Protein AF-A0A9N7ZCG3-F1 (afdb_monomer_lite)

Organism: Pleuronectes platessa (NCBI:txid8262)

Sequence (103 aa):
MELVRVRHRPPDISPPSIFHVPADHEPDKQLVDWLKEQGADADTIDKFVLDEYVLTDILTDVTKDDLRCLRLRGGVLCRIWRAVQRHRERERLTSDRRSEDDA

InterPro domains:
  IPR013761 Sterile alpha motif/pointed domain superfamily [SSF47769] (28-89)

Radius of gyration: 24.87 Å; chains: 1; bounding box: 105×32×21 Å

Structure (mmCIF, N/CA/C/O backbone):
data_AF-A0A9N7ZCG3-F1
#
_entry.id   AF-A0A9N7ZCG3-F1
#
loop_
_atom_site.group_PDB
_atom_site.id
_atom_site.type_symbol
_atom_site.label_atom_id
_atom_site.label_alt_id
_atom_site.label_comp_id
_atom_site.label_asym_id
_atom_site.label_entity_id
_atom_site.label_seq_id
_atom_site.pdbx_PDB_ins_code
_atom_site.Cartn_x
_atom_site.Cartn_y
_atom_site.Cartn_z
_atom_site.occupancy
_atom_site.B_iso_or_equiv
_atom_site.auth_seq_id
_atom_site.auth_comp_id
_atom_site.auth_asym_id
_atom_site.auth_atom_id
_atom_site.pdbx_PDB_model_num
ATOM 1 N N . MET A 1 1 ? -73.977 -21.838 -9.964 1.00 39.22 1 MET A N 1
ATOM 2 C CA . MET A 1 1 ? -72.835 -21.319 -10.746 1.00 39.22 1 MET A CA 1
ATOM 3 C C . MET A 1 1 ? -71.884 -20.678 -9.746 1.00 39.22 1 MET A C 1
ATOM 5 O O . MET A 1 1 ? -72.132 -19.563 -9.311 1.00 39.22 1 MET A O 1
ATOM 9 N N . GLU A 1 2 ? -70.911 -21.444 -9.261 1.00 46.66 2 GLU A N 1
ATOM 10 C CA . GLU A 1 2 ? -70.022 -21.065 -8.154 1.00 46.66 2 GLU A CA 1
ATOM 11 C C . GLU A 1 2 ? -68.735 -20.450 -8.725 1.00 46.66 2 GLU A C 1
ATOM 13 O O . GLU A 1 2 ? -68.113 -21.025 -9.617 1.00 46.66 2 GLU A O 1
ATOM 18 N N . LEU A 1 3 ? -68.366 -19.247 -8.277 1.00 56.38 3 LEU A N 1
ATOM 19 C CA . LEU A 1 3 ? -67.191 -18.524 -8.772 1.00 56.38 3 LEU A CA 1
ATOM 20 C C . LEU A 1 3 ? -65.962 -18.925 -7.951 1.00 56.38 3 LEU A C 1
ATOM 22 O O . LEU A 1 3 ? -65.760 -18.435 -6.838 1.00 56.38 3 LEU A O 1
ATOM 26 N N . VAL A 1 4 ? -65.123 -19.796 -8.511 1.00 59.66 4 VAL A N 1
ATOM 27 C CA . VAL A 1 4 ? -63.832 -20.158 -7.916 1.00 59.66 4 VAL A CA 1
ATOM 28 C C . VAL A 1 4 ? -62.859 -18.980 -8.024 1.00 59.66 4 VAL A C 1
ATOM 30 O O . VAL A 1 4 ? -62.403 -18.600 -9.101 1.00 59.66 4 VAL A O 1
ATOM 33 N N . ARG A 1 5 ? -62.534 -18.359 -6.886 1.00 61.56 5 ARG A N 1
ATOM 34 C CA . ARG A 1 5 ? -61.449 -17.375 -6.795 1.00 61.56 5 ARG A CA 1
ATOM 35 C C . ARG A 1 5 ? -60.120 -18.117 -6.699 1.00 61.56 5 ARG A C 1
ATOM 37 O O . ARG A 1 5 ? -59.704 -18.517 -5.616 1.00 61.56 5 ARG A O 1
ATOM 44 N N . VAL A 1 6 ? -59.448 -18.283 -7.835 1.00 56.94 6 VAL A N 1
ATOM 45 C CA . VAL A 1 6 ? -58.065 -18.772 -7.879 1.00 56.94 6 VAL A CA 1
ATOM 46 C C . VAL A 1 6 ? -57.156 -17.675 -7.322 1.00 56.94 6 VAL A C 1
ATOM 48 O O . VAL A 1 6 ? -56.915 -16.655 -7.964 1.00 56.94 6 VAL A O 1
ATOM 51 N N . ARG A 1 7 ? -56.670 -17.860 -6.092 1.00 58.97 7 ARG A N 1
ATOM 52 C CA . ARG A 1 7 ? -55.594 -17.038 -5.528 1.00 58.97 7 ARG A CA 1
ATOM 53 C C . ARG A 1 7 ? -54.276 -17.452 -6.181 1.00 58.97 7 ARG A C 1
ATOM 55 O O . ARG A 1 7 ? -53.687 -18.456 -5.797 1.00 58.97 7 ARG A O 1
ATOM 62 N N . HIS A 1 8 ? -53.811 -16.670 -7.149 1.00 57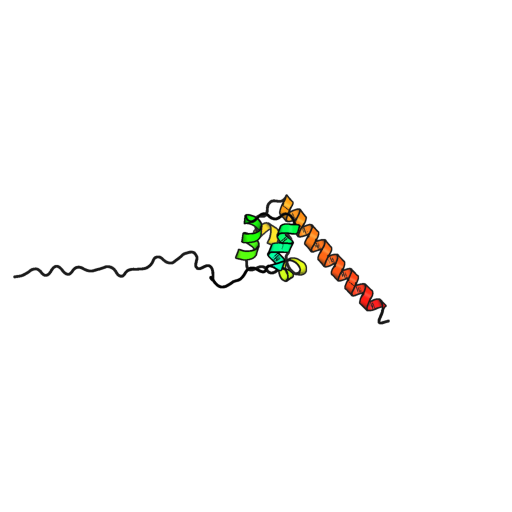.62 8 HIS A N 1
ATOM 63 C CA . HIS A 1 8 ? -52.436 -16.758 -7.630 1.00 57.62 8 HIS A CA 1
ATOM 64 C C . HIS A 1 8 ? -51.498 -16.157 -6.575 1.00 57.62 8 HIS A C 1
ATOM 66 O O . HIS A 1 8 ? -51.559 -14.962 -6.289 1.00 57.62 8 HIS A O 1
ATOM 72 N N . ARG A 1 9 ? -50.642 -16.994 -5.981 1.00 61.53 9 ARG A N 1
ATOM 73 C CA . ARG A 1 9 ? -49.476 -16.546 -5.214 1.00 61.53 9 ARG A CA 1
ATOM 74 C C . ARG A 1 9 ? -48.375 -16.222 -6.232 1.00 61.53 9 ARG A C 1
ATOM 76 O O . ARG A 1 9 ? -48.075 -17.095 -7.047 1.00 61.53 9 ARG A O 1
ATOM 83 N N . PRO A 1 10 ? -47.811 -15.004 -6.256 1.00 61.69 10 PRO A N 1
ATOM 84 C CA . PRO A 1 10 ? -46.654 -14.748 -7.098 1.00 61.69 10 PRO A CA 1
ATOM 85 C C . PRO A 1 10 ? -45.497 -15.634 -6.609 1.00 61.69 10 PRO A C 1
ATOM 87 O O . PRO A 1 10 ? -45.399 -15.875 -5.402 1.00 61.69 10 PRO A O 1
ATOM 90 N N . PRO A 1 11 ? -44.655 -16.165 -7.508 1.00 58.50 11 PRO A N 1
ATOM 91 C CA . PRO A 1 11 ? -43.440 -16.841 -7.085 1.00 58.50 11 PRO A CA 1
ATOM 92 C C . PRO A 1 11 ? -42.624 -15.870 -6.227 1.00 58.50 11 PRO A C 1
ATOM 94 O O . PRO A 1 11 ? -42.455 -14.708 -6.598 1.00 58.50 11 PRO A O 1
ATOM 97 N N . ASP A 1 12 ? -42.180 -16.344 -5.064 1.00 60.38 12 ASP A N 1
ATOM 98 C CA . ASP A 1 12 ? -41.242 -15.657 -4.179 1.00 60.38 12 ASP A CA 1
ATOM 99 C C . ASP A 1 12 ? -39.913 -15.494 -4.944 1.00 60.38 12 ASP A C 1
ATOM 101 O O . ASP A 1 12 ? -39.006 -16.320 -4.854 1.00 60.38 12 ASP A O 1
ATOM 105 N N . ILE A 1 13 ? -39.826 -14.460 -5.788 1.00 59.66 13 ILE A N 1
ATOM 106 C CA . ILE A 1 13 ? -38.583 -14.041 -6.429 1.00 59.66 13 ILE A CA 1
ATOM 107 C C . ILE A 1 13 ? -37.782 -13.372 -5.322 1.00 59.66 13 ILE A C 1
ATOM 109 O O . ILE A 1 13 ? -37.978 -12.195 -5.015 1.00 59.66 13 ILE A O 1
ATOM 113 N N . SER A 1 14 ? -36.921 -14.160 -4.682 1.00 60.66 14 SER A N 1
ATOM 114 C CA . SER A 1 14 ? -35.899 -13.629 -3.789 1.00 60.66 14 SER A CA 1
ATOM 115 C C . SER A 1 14 ? -35.158 -12.518 -4.545 1.00 60.66 14 SER A C 1
ATOM 117 O O . SER A 1 14 ? -34.751 -12.756 -5.690 1.00 60.66 14 SER A O 1
ATOM 119 N N . PRO A 1 15 ? -35.037 -11.298 -3.992 1.00 63.56 15 PRO A N 1
ATOM 120 C CA . PRO A 1 15 ? -34.331 -10.229 -4.679 1.00 63.56 15 PRO A CA 1
ATOM 121 C C . PRO A 1 15 ? -32.908 -10.710 -4.991 1.00 63.56 15 PRO A C 1
ATOM 123 O O . PRO A 1 15 ? -32.313 -11.399 -4.154 1.00 63.56 15 PRO A O 1
ATOM 126 N N . PRO A 1 16 ? -32.350 -10.396 -6.175 1.00 53.62 16 PRO A N 1
ATOM 127 C CA . PRO A 1 16 ? -30.957 -10.703 -6.444 1.00 53.62 16 PRO A CA 1
ATOM 128 C C . PRO A 1 16 ? -30.141 -10.021 -5.347 1.00 53.62 16 PRO A C 1
ATOM 130 O O . PRO A 1 16 ? -30.192 -8.801 -5.199 1.00 53.62 16 PRO A O 1
ATOM 133 N N . SER A 1 17 ? -29.466 -10.815 -4.517 1.00 60.84 17 SER A N 1
ATOM 134 C CA . SER A 1 17 ? -28.552 -10.285 -3.516 1.00 60.84 17 SER A CA 1
ATOM 135 C C . SER A 1 17 ? -27.423 -9.604 -4.281 1.00 60.84 17 SER A C 1
ATOM 137 O O . SER A 1 17 ? -26.561 -10.270 -4.846 1.00 60.84 17 SER A O 1
ATOM 139 N N . ILE A 1 18 ? -27.477 -8.273 -4.365 1.00 62.62 18 ILE A N 1
ATOM 140 C CA . ILE A 1 18 ? -26.526 -7.435 -5.115 1.00 62.62 18 ILE A CA 1
ATOM 141 C C . ILE A 1 18 ? -25.102 -7.528 -4.525 1.00 62.62 18 ILE A C 1
ATOM 143 O O . ILE A 1 18 ? -24.148 -7.070 -5.140 1.00 62.62 18 ILE A O 1
ATOM 147 N N . PHE A 1 19 ? -24.927 -8.200 -3.385 1.00 54.62 19 PHE A N 1
ATOM 148 C CA . PHE A 1 19 ? -23.633 -8.410 -2.747 1.00 54.62 19 PHE A CA 1
ATOM 149 C C . PHE A 1 19 ? -23.500 -9.868 -2.303 1.00 54.62 19 PHE A C 1
ATOM 151 O O . PHE A 1 19 ? -23.608 -10.187 -1.122 1.00 54.62 19 PHE A O 1
ATOM 158 N N . HIS A 1 20 ? -23.282 -10.777 -3.253 1.00 56.62 20 HIS A N 1
ATOM 159 C CA . HIS A 1 20 ? -22.651 -12.051 -2.917 1.00 56.62 20 HIS A CA 1
ATOM 160 C C . HIS A 1 20 ? -21.149 -11.778 -2.794 1.00 56.62 20 HIS A C 1
ATOM 162 O O . HIS A 1 20 ? -20.396 -11.962 -3.743 1.00 56.62 20 HIS A O 1
ATOM 168 N N . VAL A 1 21 ? -20.730 -11.261 -1.638 1.00 60.38 21 VAL A N 1
ATOM 169 C CA . VAL A 1 21 ? -19.324 -11.357 -1.234 1.00 60.38 21 VAL A CA 1
ATOM 170 C C . VAL A 1 21 ? -19.069 -12.855 -1.044 1.00 60.38 21 VAL A C 1
ATOM 172 O O . VAL A 1 21 ? -19.832 -13.471 -0.292 1.00 60.38 21 VAL A O 1
ATOM 175 N N . PRO A 1 22 ? -18.108 -13.480 -1.744 1.00 56.38 22 PRO A N 1
ATOM 176 C CA . PRO A 1 22 ? -17.763 -14.872 -1.491 1.00 56.38 22 PRO A CA 1
ATOM 177 C C . PRO A 1 22 ? -17.414 -14.999 -0.008 1.00 56.38 22 PRO A C 1
ATOM 179 O O . PRO A 1 22 ? -16.467 -14.381 0.467 1.00 56.38 22 PRO A O 1
ATOM 182 N N . ALA A 1 23 ? -18.223 -15.743 0.743 1.00 58.12 23 ALA A N 1
ATOM 183 C CA . ALA A 1 23 ? -18.134 -15.805 2.202 1.00 58.12 23 ALA A CA 1
ATOM 184 C C . ALA A 1 23 ? -16.880 -16.543 2.719 1.00 58.12 23 ALA A C 1
ATOM 186 O O . ALA A 1 23 ? -16.698 -16.641 3.930 1.00 58.12 23 ALA A O 1
ATOM 187 N N . ASP A 1 24 ? -16.019 -17.025 1.818 1.00 62.00 24 ASP A N 1
ATOM 188 C CA . ASP A 1 24 ? -14.930 -17.956 2.124 1.00 62.00 24 ASP A CA 1
ATOM 189 C C . ASP A 1 24 ? -13.523 -17.399 1.832 1.00 62.00 24 ASP A C 1
ATOM 191 O O . ASP A 1 24 ? -12.543 -18.129 1.982 1.00 62.00 24 ASP A O 1
ATOM 195 N N . HIS A 1 25 ? -13.379 -16.130 1.425 1.00 65.12 25 HIS A N 1
ATOM 196 C CA . HIS A 1 25 ? -12.048 -15.528 1.290 1.00 65.12 25 HIS A CA 1
ATOM 197 C C . HIS A 1 25 ? -11.572 -14.991 2.645 1.00 65.12 25 HIS A C 1
ATOM 199 O O . HIS A 1 25 ? -12.003 -13.932 3.105 1.00 65.12 25 HIS A O 1
ATOM 205 N N . GLU A 1 26 ? -10.692 -15.744 3.308 1.00 84.06 26 GLU A N 1
ATOM 206 C CA . GLU A 1 26 ? -10.003 -15.264 4.503 1.00 84.06 26 GLU A CA 1
ATOM 207 C C . GLU A 1 26 ? -8.975 -14.190 4.096 1.00 84.06 26 GLU A C 1
ATOM 209 O O . GLU A 1 26 ? -8.118 -14.468 3.254 1.00 84.06 26 GLU A O 1
ATOM 214 N N . PRO A 1 27 ? -9.035 -12.971 4.666 1.00 86.94 27 PRO A N 1
ATOM 215 C CA . PRO A 1 27 ? -8.096 -11.911 4.324 1.00 86.94 27 PRO A CA 1
ATOM 216 C C . PRO A 1 27 ? -6.660 -12.317 4.654 1.00 86.94 27 PRO A C 1
ATOM 218 O O . PRO A 1 27 ? -6.395 -12.862 5.729 1.00 86.94 27 PRO A O 1
ATOM 221 N N . ASP A 1 28 ? -5.712 -11.966 3.781 1.00 95.50 28 ASP A N 1
ATOM 222 C CA . ASP A 1 28 ? -4.289 -12.162 4.058 1.00 95.50 28 ASP A CA 1
ATOM 223 C C . ASP A 1 28 ? -3.880 -11.380 5.316 1.00 95.50 28 ASP A C 1
ATOM 225 O O . ASP A 1 28 ? -3.715 -10.154 5.323 1.00 95.50 28 ASP A O 1
ATOM 229 N N . LYS A 1 29 ? -3.690 -12.117 6.412 1.00 96.44 29 LYS A N 1
ATOM 230 C CA . LYS A 1 29 ? -3.307 -11.557 7.705 1.00 96.44 29 LYS A CA 1
ATOM 231 C C . LYS A 1 29 ? -1.987 -10.787 7.629 1.00 96.44 29 LYS A C 1
ATOM 233 O O . LYS A 1 29 ? -1.840 -9.785 8.330 1.00 96.44 29 LYS A O 1
ATOM 238 N N . GLN A 1 30 ? -1.036 -11.219 6.797 1.00 97.81 30 GLN A N 1
ATOM 239 C CA . GLN A 1 30 ? 0.243 -10.524 6.645 1.00 97.81 30 GLN A CA 1
ATOM 240 C C . GLN A 1 30 ? 0.049 -9.173 5.960 1.00 97.81 30 GLN A C 1
ATOM 242 O O . GLN A 1 30 ? 0.638 -8.185 6.399 1.00 97.81 30 GLN A O 1
ATOM 247 N N . LEU A 1 31 ? -0.817 -9.105 4.945 1.00 98.25 31 LEU A N 1
ATOM 248 C CA . LEU A 1 31 ? -1.185 -7.841 4.312 1.00 98.25 31 LEU A CA 1
ATOM 249 C C . LEU A 1 31 ? -1.858 -6.896 5.309 1.00 98.25 31 LEU A C 1
ATOM 251 O O . LEU A 1 31 ? -1.470 -5.732 5.417 1.00 98.25 31 LEU A O 1
ATOM 255 N N . VAL A 1 32 ? -2.839 -7.396 6.062 1.00 98.12 32 VAL A N 1
ATOM 256 C CA . VAL A 1 32 ? -3.569 -6.603 7.060 1.00 98.12 32 VAL A CA 1
ATOM 257 C C . VAL A 1 32 ? -2.615 -6.022 8.104 1.00 98.12 32 VAL A C 1
ATOM 259 O O . VAL A 1 32 ? -2.675 -4.825 8.399 1.00 98.12 32 VAL A O 1
ATOM 262 N N . ASP A 1 33 ? -1.730 -6.848 8.662 1.00 98.38 33 ASP A N 1
ATOM 263 C CA . ASP A 1 33 ? -0.774 -6.414 9.679 1.00 98.38 33 ASP A CA 1
ATOM 264 C C . ASP A 1 33 ? 0.234 -5.406 9.090 1.00 98.38 33 ASP A C 1
ATOM 266 O O . ASP A 1 33 ? 0.454 -4.339 9.669 1.00 98.38 33 ASP A O 1
ATOM 270 N N . TRP A 1 34 ? 0.740 -5.650 7.879 1.00 98.50 34 TRP A N 1
ATOM 271 C CA . TRP A 1 34 ? 1.659 -4.739 7.194 1.00 98.50 34 TRP A CA 1
ATOM 272 C C . TRP A 1 34 ? 1.029 -3.376 6.866 1.00 98.50 34 TRP A C 1
ATOM 274 O O . TRP A 1 34 ? 1.667 -2.331 7.032 1.00 98.50 34 TRP A O 1
ATOM 284 N N . LEU A 1 35 ? -0.237 -3.345 6.436 1.00 98.44 35 LEU A N 1
ATOM 285 C CA . LEU A 1 35 ? -0.966 -2.103 6.157 1.00 98.44 35 LEU A CA 1
ATOM 286 C C . LEU A 1 35 ? -1.172 -1.268 7.429 1.00 98.44 35 LEU A C 1
ATOM 288 O O . LEU A 1 35 ? -1.012 -0.041 7.390 1.00 98.44 35 LEU A O 1
ATOM 292 N N . LYS A 1 36 ? -1.463 -1.911 8.569 1.00 98.19 36 LYS A N 1
ATOM 293 C CA . LYS A 1 36 ? -1.547 -1.230 9.874 1.00 98.19 36 LYS A CA 1
ATOM 294 C C . LYS A 1 36 ? -0.219 -0.577 10.250 1.00 98.19 36 LYS A C 1
ATOM 296 O O . LYS A 1 36 ? -0.222 0.566 10.706 1.00 98.19 36 LYS A O 1
ATOM 301 N N . GLU A 1 37 ? 0.911 -1.238 9.999 1.00 98.25 37 GLU A N 1
ATOM 302 C CA . GLU A 1 37 ? 2.247 -0.658 10.215 1.00 98.25 37 GLU A CA 1
ATOM 303 C C . GLU A 1 37 ? 2.497 0.580 9.340 1.00 98.25 37 GLU A C 1
ATOM 305 O O . GLU A 1 37 ? 3.158 1.528 9.770 1.00 98.25 37 GLU A O 1
ATOM 310 N N . GLN A 1 38 ? 1.910 0.632 8.137 1.00 97.88 38 GLN A N 1
ATOM 311 C CA . GLN A 1 38 ? 1.958 1.823 7.279 1.00 97.88 38 GLN A CA 1
ATOM 312 C C . GLN A 1 38 ? 0.974 2.922 7.723 1.00 97.88 38 GLN A C 1
ATOM 314 O O . GLN A 1 38 ? 0.898 3.990 7.099 1.00 97.88 38 GLN A O 1
ATOM 319 N N . GLY A 1 39 ? 0.221 2.701 8.802 1.00 96.50 39 GLY A N 1
ATOM 320 C CA . GLY A 1 39 ? -0.789 3.615 9.322 1.00 96.50 39 GLY A CA 1
ATOM 321 C C . GLY A 1 39 ? -2.023 3.705 8.428 1.00 96.50 39 GLY A C 1
ATOM 322 O O . GLY A 1 39 ? -2.526 4.815 8.219 1.00 96.50 39 GLY A O 1
ATOM 323 N N . ALA A 1 40 ? -2.443 2.582 7.838 1.00 97.69 40 ALA A N 1
ATOM 324 C CA . ALA A 1 40 ? -3.749 2.437 7.204 1.00 97.69 40 ALA A CA 1
ATOM 325 C C . ALA A 1 40 ? -4.844 2.252 8.269 1.00 97.69 40 ALA A C 1
ATOM 327 O O . ALA A 1 40 ? -4.641 1.561 9.268 1.00 97.69 40 ALA A O 1
ATOM 328 N N . ASP A 1 41 ? -5.995 2.889 8.056 1.00 97.31 41 ASP A N 1
ATOM 329 C CA . ASP A 1 41 ? -7.208 2.672 8.849 1.00 97.31 41 ASP A CA 1
ATOM 330 C C . ASP A 1 41 ? -7.997 1.456 8.331 1.00 97.31 41 ASP A C 1
ATOM 332 O O . ASP A 1 41 ? -7.689 0.919 7.265 1.00 97.31 41 ASP A O 1
ATOM 336 N N . ALA A 1 42 ? -9.000 1.012 9.097 1.00 97.00 42 ALA A N 1
ATOM 337 C CA . ALA A 1 42 ? -9.831 -0.145 8.749 1.00 97.00 42 ALA A CA 1
ATOM 338 C C . ALA A 1 42 ? -10.474 0.014 7.360 1.00 97.00 42 ALA A C 1
ATOM 340 O O . ALA A 1 42 ? -10.290 -0.854 6.518 1.00 97.00 42 ALA A O 1
ATOM 341 N N . ASP A 1 43 ? -11.077 1.174 7.074 1.00 97.06 43 ASP A N 1
ATOM 342 C CA . ASP A 1 43 ? -11.664 1.481 5.761 1.00 97.06 43 ASP A CA 1
ATOM 343 C C . ASP A 1 43 ? -10.658 1.349 4.608 1.00 97.06 43 ASP A C 1
ATOM 345 O O . ASP A 1 43 ? -11.018 0.983 3.491 1.00 97.06 43 ASP A O 1
ATOM 349 N N . THR A 1 44 ? -9.389 1.701 4.839 1.00 97.38 44 THR A N 1
ATOM 350 C CA . THR A 1 44 ? -8.339 1.509 3.837 1.00 97.38 44 THR A CA 1
ATOM 351 C C . THR A 1 44 ? -8.014 0.031 3.670 1.00 97.38 44 THR A C 1
ATOM 353 O O . THR A 1 44 ? -7.920 -0.420 2.535 1.00 97.38 44 THR A O 1
ATOM 356 N N . ILE A 1 45 ? -7.845 -0.705 4.769 1.00 97.88 45 ILE A N 1
ATOM 357 C CA . ILE A 1 45 ? -7.533 -2.141 4.755 1.00 97.88 45 ILE A CA 1
ATOM 358 C C . ILE A 1 45 ? -8.633 -2.922 4.034 1.00 97.88 45 ILE A C 1
ATOM 360 O O . ILE A 1 45 ? -8.322 -3.728 3.161 1.00 97.88 45 ILE A O 1
ATOM 364 N N . ASP A 1 46 ? -9.898 -2.621 4.323 1.00 96.88 46 ASP A N 1
ATOM 365 C CA . ASP A 1 46 ? -11.046 -3.288 3.712 1.00 96.88 46 ASP A CA 1
ATOM 366 C C . ASP A 1 46 ? -11.035 -3.156 2.190 1.00 96.88 46 ASP A C 1
ATOM 368 O O . ASP A 1 46 ? -11.367 -4.105 1.497 1.00 96.88 46 ASP A O 1
ATOM 372 N N . LYS A 1 47 ? -10.582 -2.025 1.637 1.00 97.00 47 LYS A N 1
ATOM 373 C CA . LYS A 1 47 ? -10.462 -1.869 0.178 1.00 97.00 47 LYS A CA 1
ATOM 374 C C . LYS A 1 47 ? -9.442 -2.820 -0.439 1.00 97.00 47 LYS A C 1
ATOM 376 O O . LYS A 1 47 ? -9.679 -3.316 -1.529 1.00 97.00 47 LYS A O 1
ATOM 381 N N . PHE A 1 48 ? -8.319 -3.064 0.237 1.00 97.38 48 PHE A N 1
ATOM 382 C CA . PHE A 1 48 ? -7.332 -4.032 -0.247 1.00 97.38 48 PHE A CA 1
ATOM 383 C C . PHE A 1 48 ? -7.871 -5.463 -0.160 1.00 97.38 48 PHE A C 1
ATOM 385 O O . PHE A 1 48 ? -7.677 -6.237 -1.089 1.00 97.38 48 PHE A O 1
ATOM 392 N N . VAL A 1 49 ? -8.570 -5.789 0.931 1.00 95.44 49 VAL A N 1
ATOM 393 C CA . VAL A 1 49 ? -9.181 -7.110 1.143 1.00 95.44 49 VAL A CA 1
ATOM 394 C C . VAL A 1 49 ? -10.315 -7.375 0.149 1.00 95.44 49 VAL A C 1
ATOM 396 O O . VAL A 1 49 ? -10.413 -8.474 -0.383 1.00 95.44 49 VAL A O 1
ATOM 399 N N . LEU A 1 50 ? -11.163 -6.379 -0.116 1.00 94.31 50 LEU A N 1
ATOM 400 C CA . LEU A 1 50 ? -12.279 -6.483 -1.061 1.00 94.31 50 LEU A CA 1
ATOM 401 C C . LEU A 1 50 ? -11.813 -6.697 -2.503 1.00 94.31 50 LEU A C 1
ATOM 403 O O . LEU A 1 50 ? -12.495 -7.389 -3.251 1.00 94.31 50 LEU A O 1
ATOM 407 N N . ASP A 1 51 ? -10.665 -6.125 -2.866 1.00 94.75 51 ASP A N 1
ATOM 408 C CA . ASP A 1 51 ? -10.035 -6.313 -4.176 1.00 94.75 51 ASP A CA 1
ATOM 409 C C . ASP A 1 51 ? -9.122 -7.561 -4.210 1.00 94.75 51 ASP A C 1
ATOM 411 O O . ASP A 1 51 ? -8.367 -7.743 -5.162 1.00 94.75 51 ASP A O 1
ATOM 415 N N . GLU A 1 52 ? -9.193 -8.417 -3.181 1.00 94.44 52 GLU A N 1
ATOM 416 C CA . GLU A 1 52 ? -8.478 -9.700 -3.067 1.00 94.44 52 GLU A CA 1
ATOM 417 C C . GLU A 1 52 ? -6.949 -9.582 -3.194 1.00 94.44 52 GLU A C 1
ATOM 419 O O . GLU A 1 52 ? -6.270 -10.522 -3.611 1.00 94.44 52 GLU A O 1
ATOM 424 N N . TYR A 1 53 ? -6.378 -8.436 -2.807 1.00 96.94 53 TYR A N 1
ATOM 425 C CA . TYR A 1 53 ? -4.927 -8.284 -2.770 1.00 96.94 53 TYR A CA 1
ATOM 426 C C . TYR A 1 53 ? -4.310 -9.160 -1.678 1.00 96.94 53 TYR A C 1
ATOM 428 O O . TYR A 1 53 ? -4.809 -9.225 -0.552 1.00 96.94 53 TYR A O 1
ATOM 436 N N . VAL A 1 54 ? -3.142 -9.732 -1.977 1.00 97.12 54 VAL A N 1
ATOM 437 C CA . VAL A 1 54 ? -2.241 -10.324 -0.976 1.00 97.12 54 VAL A CA 1
ATOM 438 C C . VAL A 1 54 ? -0.970 -9.489 -0.810 1.00 97.12 54 VAL A C 1
ATOM 440 O O . VAL A 1 54 ? -0.653 -8.624 -1.631 1.00 97.12 54 VAL A O 1
ATOM 443 N N . LEU A 1 55 ? -0.210 -9.725 0.265 1.00 98.31 55 LEU A N 1
ATOM 444 C CA . LEU A 1 55 ? 0.985 -8.936 0.578 1.00 98.31 55 LEU A CA 1
ATOM 445 C C . LEU A 1 55 ? 2.018 -8.978 -0.551 1.00 98.31 55 LEU A C 1
ATOM 447 O O . LEU A 1 55 ? 2.629 -7.950 -0.847 1.00 98.31 55 LEU A O 1
ATOM 451 N N . THR A 1 56 ? 2.202 -10.140 -1.182 1.00 97.62 56 THR A N 1
ATOM 452 C CA . THR A 1 56 ? 3.136 -10.291 -2.301 1.00 97.62 56 THR A CA 1
ATOM 453 C C . THR A 1 56 ? 2.774 -9.333 -3.429 1.00 97.62 56 THR A C 1
ATOM 455 O O . THR A 1 56 ? 3.595 -8.474 -3.727 1.00 97.62 56 THR A O 1
ATOM 458 N N . ASP A 1 57 ? 1.537 -9.356 -3.936 1.00 97.19 57 ASP A N 1
ATOM 459 C CA . ASP A 1 57 ? 1.076 -8.465 -5.013 1.00 97.19 57 ASP A CA 1
ATOM 460 C C . ASP A 1 57 ? 1.358 -6.988 -4.703 1.00 97.19 57 ASP A C 1
ATOM 462 O O . ASP A 1 57 ? 1.813 -6.223 -5.559 1.00 97.19 57 ASP A O 1
ATOM 466 N N . ILE A 1 58 ? 1.143 -6.575 -3.449 1.00 98.19 58 ILE A N 1
ATOM 467 C CA . ILE A 1 58 ? 1.416 -5.205 -3.000 1.00 98.19 58 ILE A CA 1
ATOM 468 C C . ILE A 1 58 ? 2.913 -4.887 -3.014 1.00 98.19 58 ILE A C 1
ATOM 470 O O . ILE A 1 58 ? 3.318 -3.792 -3.410 1.00 98.19 58 ILE A O 1
ATOM 474 N N . LEU A 1 59 ? 3.764 -5.810 -2.582 1.00 98.19 59 LEU A N 1
ATOM 475 C CA . LEU A 1 59 ? 5.202 -5.573 -2.506 1.00 98.19 59 LEU A CA 1
ATOM 476 C C . LEU A 1 59 ? 5.893 -5.691 -3.873 1.00 98.19 59 LEU A C 1
ATOM 478 O O . LEU A 1 59 ? 6.807 -4.905 -4.157 1.00 98.19 59 LEU A O 1
ATOM 482 N N . THR A 1 60 ? 5.441 -6.590 -4.748 1.00 97.00 60 THR A N 1
ATOM 483 C CA . THR A 1 60 ? 6.114 -6.924 -6.013 1.00 97.00 60 THR A CA 1
ATOM 484 C C . THR A 1 60 ? 5.494 -6.250 -7.227 1.00 97.00 60 THR A C 1
ATOM 486 O O . THR A 1 60 ? 6.233 -5.659 -8.015 1.00 97.00 60 THR A O 1
ATOM 489 N N . ASP A 1 61 ? 4.165 -6.214 -7.329 1.00 97.62 61 ASP A N 1
ATOM 490 C CA . ASP A 1 61 ? 3.494 -5.962 -8.612 1.00 97.62 61 ASP A CA 1
ATOM 491 C C . ASP A 1 61 ? 2.729 -4.639 -8.666 1.00 97.62 61 ASP A C 1
ATOM 493 O O . ASP A 1 61 ? 2.717 -3.978 -9.705 1.00 97.62 61 ASP A O 1
ATOM 497 N N . VAL A 1 62 ? 2.174 -4.178 -7.539 1.00 97.81 62 VAL A N 1
ATOM 498 C CA . VAL A 1 62 ? 1.309 -2.988 -7.511 1.00 97.81 62 VAL A CA 1
ATOM 499 C C . VAL A 1 62 ? 1.997 -1.751 -8.096 1.00 97.81 62 VAL A C 1
ATOM 501 O O . VAL A 1 62 ? 3.172 -1.459 -7.830 1.00 97.81 62 VAL A O 1
ATOM 504 N N . THR A 1 63 ? 1.258 -0.974 -8.876 1.00 98.25 63 THR A N 1
ATOM 505 C CA . THR A 1 63 ? 1.708 0.315 -9.392 1.00 98.25 63 THR A CA 1
ATOM 506 C C . THR A 1 63 ? 1.168 1.461 -8.544 1.00 98.25 63 THR A C 1
ATOM 508 O O . THR A 1 63 ? 0.253 1.326 -7.727 1.00 98.25 63 THR A O 1
ATOM 511 N N . LYS A 1 64 ? 1.729 2.656 -8.745 1.00 97.81 64 LYS A N 1
ATOM 512 C CA . LYS A 1 64 ? 1.214 3.855 -8.080 1.00 97.81 64 LYS A CA 1
ATOM 513 C C . LYS A 1 64 ? -0.214 4.184 -8.526 1.00 97.81 64 LYS A C 1
ATOM 515 O O . LYS A 1 64 ? -0.941 4.813 -7.759 1.00 97.81 64 LYS A O 1
ATOM 520 N N . ASP A 1 65 ? -0.591 3.808 -9.746 1.00 98.38 65 ASP A N 1
ATOM 521 C CA . ASP A 1 65 ? -1.925 4.065 -10.284 1.00 98.38 65 ASP A CA 1
ATOM 522 C C . ASP A 1 65 ? -2.968 3.109 -9.704 1.00 98.38 65 ASP A C 1
ATOM 524 O O . ASP A 1 65 ? -4.042 3.576 -9.335 1.00 98.38 65 ASP A O 1
ATOM 528 N N . ASP A 1 66 ? -2.620 1.848 -9.447 1.00 97.94 66 ASP A N 1
ATOM 529 C CA . ASP A 1 66 ? -3.505 0.907 -8.740 1.00 97.94 66 ASP A CA 1
ATOM 530 C C . ASP A 1 66 ? -3.861 1.435 -7.338 1.00 97.94 66 ASP A C 1
ATOM 532 O O . ASP A 1 66 ? -5.029 1.525 -6.956 1.00 97.94 66 ASP A O 1
ATOM 536 N N . LEU A 1 67 ? -2.867 1.955 -6.605 1.00 97.69 67 LEU A N 1
ATOM 537 C CA . LEU A 1 67 ? -3.102 2.603 -5.307 1.00 97.69 67 LEU A CA 1
ATOM 538 C C . LEU A 1 67 ? -3.978 3.865 -5.406 1.00 97.69 67 LEU A C 1
ATOM 540 O O . LEU A 1 67 ? -4.657 4.231 -4.443 1.00 97.69 67 LEU A O 1
ATOM 544 N N . ARG A 1 68 ? -3.965 4.570 -6.544 1.00 97.19 68 ARG A N 1
ATOM 545 C CA . ARG A 1 68 ? -4.874 5.705 -6.783 1.00 97.19 68 ARG A CA 1
ATOM 546 C C . ARG A 1 68 ? -6.290 5.227 -7.085 1.00 97.19 68 ARG A C 1
ATOM 548 O O . ARG A 1 68 ? -7.232 5.877 -6.628 1.00 97.19 68 ARG A O 1
ATOM 555 N N . CYS A 1 69 ? -6.443 4.109 -7.791 1.00 97.19 69 CYS A N 1
ATOM 556 C CA . CYS A 1 69 ? -7.734 3.483 -8.073 1.00 97.19 69 CYS A CA 1
ATOM 557 C C . CYS A 1 69 ? -8.459 3.053 -6.787 1.00 97.19 69 CYS A C 1
ATOM 559 O O . CYS A 1 69 ? -9.665 3.266 -6.686 1.00 97.19 69 CYS A O 1
ATOM 561 N N . LEU A 1 70 ? -7.720 2.636 -5.750 1.00 96.31 70 LEU A N 1
ATOM 562 C CA . LEU A 1 70 ? -8.251 2.373 -4.399 1.00 96.31 70 LEU A CA 1
ATOM 563 C C . LEU A 1 70 ? -8.738 3.639 -3.653 1.00 96.31 70 LEU A C 1
ATOM 565 O 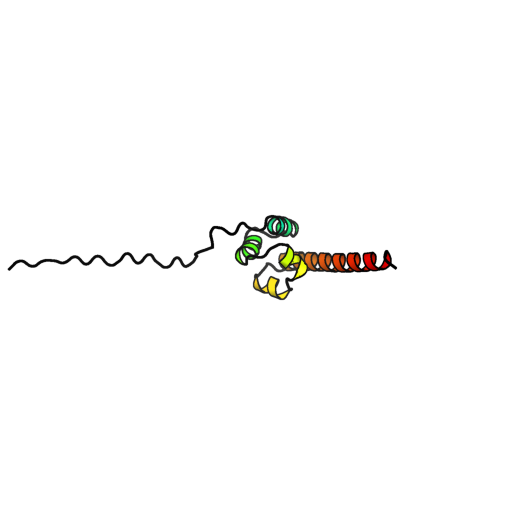O . LEU A 1 70 ? -9.308 3.572 -2.557 1.00 96.31 70 LEU A O 1
ATOM 569 N N . ARG A 1 71 ? -8.528 4.838 -4.216 1.00 96.12 71 ARG A N 1
ATOM 570 C CA . 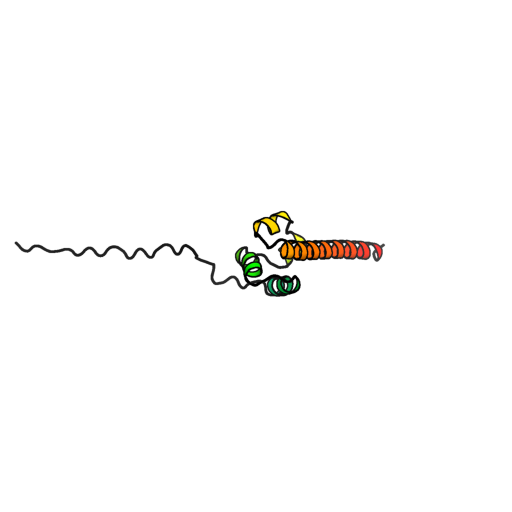ARG A 1 71 ? -8.948 6.132 -3.639 1.00 96.12 71 ARG A CA 1
ATOM 571 C C . ARG A 1 71 ? -8.483 6.305 -2.193 1.00 96.12 71 ARG A C 1
ATOM 573 O O . ARG A 1 71 ? -9.261 6.650 -1.298 1.00 96.12 71 ARG A O 1
ATOM 580 N N . LEU A 1 72 ? -7.213 6.006 -1.952 1.00 96.25 72 LEU A N 1
ATOM 581 C CA . LEU A 1 72 ? -6.595 6.143 -0.639 1.00 96.25 72 LEU A CA 1
ATOM 582 C C . LEU A 1 72 ? -6.447 7.618 -0.254 1.00 96.25 72 LEU A C 1
ATOM 584 O O . LEU A 1 72 ? -6.243 8.490 -1.103 1.00 96.25 72 LEU A O 1
ATOM 588 N N . ARG A 1 73 ? -6.459 7.907 1.053 1.00 95.94 73 ARG A N 1
ATOM 589 C CA . ARG A 1 73 ? -6.034 9.223 1.551 1.00 95.94 73 ARG A CA 1
ATOM 590 C C . ARG A 1 73 ? -4.585 9.463 1.120 1.00 95.94 73 ARG A C 1
ATOM 592 O O . ARG A 1 73 ? -3.728 8.607 1.337 1.00 95.94 73 ARG A O 1
ATOM 599 N N . GLY A 1 74 ? -4.285 10.640 0.567 1.00 97.06 74 GLY A N 1
ATOM 600 C CA . GLY A 1 74 ? -2.976 10.922 -0.042 1.00 97.06 74 GLY A CA 1
ATOM 601 C C . GLY A 1 74 ? -1.774 10.659 0.878 1.00 97.06 74 GLY A C 1
ATOM 602 O O . GLY A 1 74 ? -0.755 10.140 0.430 1.00 97.06 74 GLY A O 1
ATOM 603 N N . GLY A 1 75 ? -1.901 10.936 2.180 1.00 97.31 75 GLY A N 1
ATOM 604 C CA . GLY A 1 75 ? -0.853 10.631 3.161 1.00 97.31 75 GLY A CA 1
ATOM 605 C C . GLY A 1 75 ? -0.592 9.131 3.344 1.00 97.31 75 GLY A C 1
ATOM 606 O O . GLY A 1 75 ? 0.566 8.728 3.441 1.00 97.31 75 GLY A O 1
ATOM 607 N N . VAL A 1 76 ? -1.647 8.310 3.350 1.00 97.56 76 VAL A N 1
ATOM 608 C CA . VAL A 1 76 ? -1.553 6.842 3.448 1.00 97.56 76 VAL A CA 1
ATOM 609 C C . VAL A 1 76 ? -0.940 6.277 2.167 1.00 97.56 76 VAL A C 1
ATOM 611 O O . VAL A 1 76 ? 0.039 5.539 2.242 1.00 97.56 76 VAL A O 1
ATOM 614 N N . LEU A 1 77 ? -1.420 6.724 0.998 1.00 98.25 77 LEU A N 1
ATOM 615 C CA . LEU A 1 77 ? -0.859 6.359 -0.310 1.00 98.25 77 LEU A CA 1
ATOM 616 C C . LEU A 1 77 ? 0.649 6.620 -0.359 1.00 98.25 77 LEU A C 1
ATOM 618 O O . LEU A 1 77 ? 1.423 5.755 -0.758 1.00 98.25 77 LEU A O 1
ATOM 622 N N . CYS A 1 78 ? 1.082 7.802 0.085 1.00 98.12 78 CYS A N 1
ATOM 623 C CA . CYS A 1 78 ? 2.496 8.164 0.119 1.00 98.12 78 CYS A CA 1
ATOM 624 C C . CYS A 1 78 ? 3.338 7.246 1.017 1.00 98.12 78 CYS A C 1
ATOM 626 O O . CYS A 1 78 ? 4.494 6.985 0.681 1.00 98.12 78 CYS A O 1
ATOM 628 N N . ARG A 1 79 ? 2.803 6.783 2.155 1.00 98.44 79 ARG A N 1
ATOM 629 C CA . ARG A 1 79 ? 3.514 5.863 3.058 1.00 98.44 79 ARG A CA 1
ATOM 630 C C . ARG A 1 79 ? 3.614 4.466 2.460 1.00 98.44 79 ARG A C 1
ATOM 632 O O . ARG A 1 79 ? 4.728 3.963 2.348 1.00 98.44 79 ARG A O 1
ATOM 639 N N . ILE A 1 80 ? 2.491 3.917 1.997 1.00 98.50 80 ILE A N 1
ATOM 640 C CA . ILE A 1 80 ? 2.433 2.601 1.348 1.00 98.50 80 ILE A CA 1
ATOM 641 C C . ILE A 1 80 ? 3.371 2.571 0.141 1.00 98.50 80 ILE A C 1
ATOM 643 O O . ILE A 1 80 ? 4.280 1.748 0.094 1.00 98.50 80 ILE A O 1
ATOM 647 N N . TRP A 1 81 ? 3.249 3.532 -0.783 1.00 98.62 81 TRP A N 1
ATOM 648 C CA . TRP A 1 81 ? 4.102 3.577 -1.974 1.00 98.62 81 TRP A CA 1
ATOM 649 C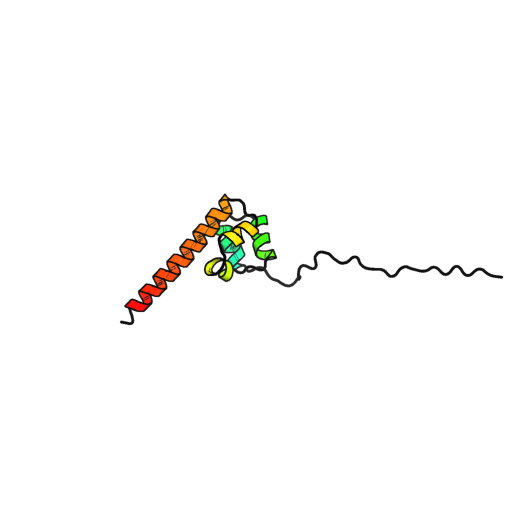 C . TRP A 1 81 ? 5.591 3.658 -1.621 1.00 98.62 81 TRP A C 1
ATOM 651 O O . TRP A 1 81 ? 6.418 2.977 -2.218 1.00 98.62 81 TRP A O 1
ATOM 661 N N . ARG A 1 82 ? 5.959 4.456 -0.611 1.00 98.62 82 ARG A N 1
ATOM 662 C CA . ARG A 1 82 ? 7.353 4.547 -0.156 1.00 98.62 82 ARG A CA 1
ATOM 663 C C . ARG A 1 82 ? 7.856 3.230 0.433 1.00 98.62 82 ARG A C 1
ATOM 665 O O . ARG A 1 82 ? 9.021 2.897 0.227 1.00 98.62 82 ARG A O 1
ATOM 672 N N . ALA A 1 83 ? 7.019 2.514 1.176 1.00 98.50 83 ALA A N 1
ATOM 673 C CA . ALA A 1 83 ? 7.365 1.215 1.738 1.00 98.50 83 ALA A CA 1
ATOM 674 C C . ALA A 1 83 ? 7.570 0.164 0.633 1.00 98.50 83 ALA A C 1
ATOM 676 O O . ALA A 1 83 ? 8.598 -0.509 0.641 1.00 98.50 83 ALA A O 1
ATOM 677 N N . VAL A 1 84 ? 6.687 0.127 -0.374 1.00 98.56 84 VAL A N 1
ATOM 678 C CA . VAL A 1 84 ? 6.827 -0.726 -1.570 1.00 98.56 84 VAL A CA 1
ATOM 679 C C . VAL A 1 84 ? 8.148 -0.451 -2.293 1.00 98.56 84 VAL A C 1
ATOM 681 O O . VAL A 1 84 ? 8.935 -1.364 -2.526 1.00 98.56 84 VAL A O 1
ATOM 684 N N . GLN A 1 85 ? 8.456 0.816 -2.586 1.00 98.44 85 GLN A N 1
ATOM 685 C CA . GLN A 1 85 ? 9.702 1.173 -3.280 1.00 98.44 85 GLN A CA 1
ATOM 686 C C . GLN A 1 85 ? 10.954 0.773 -2.485 1.00 98.44 85 GLN A C 1
ATOM 688 O O . GLN A 1 85 ? 11.928 0.296 -3.060 1.00 98.44 85 GLN A O 1
ATOM 693 N N . ARG A 1 86 ? 10.929 0.918 -1.153 1.00 98.19 86 ARG A N 1
ATOM 694 C CA . ARG A 1 86 ? 12.032 0.479 -0.282 1.00 98.19 86 ARG A CA 1
ATOM 695 C C . ARG A 1 86 ? 12.208 -1.034 -0.271 1.00 98.19 86 ARG A C 1
ATOM 697 O O . ARG A 1 86 ? 13.343 -1.491 -0.193 1.00 98.19 86 ARG A O 1
ATOM 704 N N . HIS A 1 87 ? 11.111 -1.787 -0.302 1.00 97.62 87 HIS A N 1
ATOM 705 C CA . HIS A 1 87 ? 11.159 -3.241 -0.397 1.00 97.62 87 HIS A CA 1
ATOM 706 C C . HIS A 1 87 ? 11.812 -3.664 -1.718 1.00 97.62 87 HIS A C 1
ATOM 708 O O . HIS A 1 87 ? 12.825 -4.353 -1.695 1.00 97.62 87 HIS A O 1
ATOM 714 N N . ARG A 1 88 ? 11.326 -3.146 -2.854 1.00 96.75 88 ARG A N 1
ATOM 715 C CA . ARG A 1 88 ? 11.867 -3.480 -4.183 1.00 96.75 88 ARG A CA 1
ATOM 716 C C . ARG A 1 88 ? 13.344 -3.122 -4.336 1.00 96.75 88 ARG A C 1
ATOM 718 O O . ARG A 1 88 ? 14.112 -3.907 -4.879 1.00 96.75 88 ARG A O 1
ATOM 725 N N . GLU A 1 89 ? 13.761 -1.967 -3.817 1.00 97.12 89 GLU A N 1
ATOM 726 C CA . GLU A 1 89 ? 15.176 -1.584 -3.845 1.00 97.12 89 GLU A CA 1
ATOM 727 C C . GLU A 1 89 ? 16.040 -2.518 -2.988 1.00 97.12 89 GLU A C 1
ATOM 729 O O . GLU A 1 89 ? 17.143 -2.882 -3.387 1.00 97.12 89 GLU A O 1
ATOM 734 N N . ARG A 1 90 ? 15.537 -2.955 -1.827 1.00 95.31 90 ARG A N 1
ATOM 735 C CA . ARG A 1 90 ? 16.245 -3.926 -0.986 1.00 95.31 90 ARG A CA 1
ATO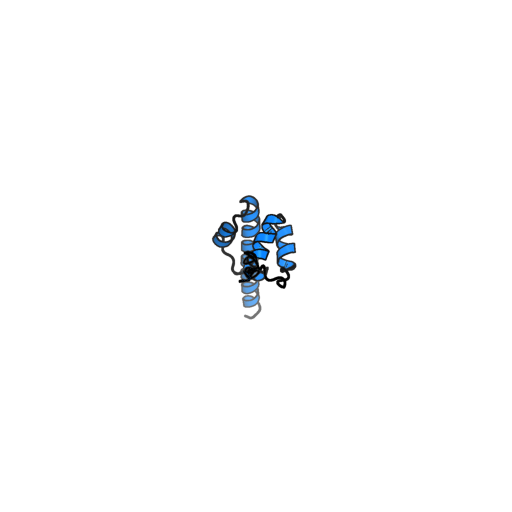M 736 C C . ARG A 1 90 ? 16.409 -5.266 -1.698 1.00 95.31 90 ARG A C 1
ATOM 738 O O . ARG A 1 90 ? 17.511 -5.799 -1.672 1.00 95.31 90 ARG A O 1
ATOM 745 N N . GLU A 1 91 ? 15.362 -5.768 -2.346 1.00 93.00 91 GLU A N 1
ATOM 746 C CA . GLU A 1 91 ? 15.411 -7.039 -3.083 1.00 93.00 91 GLU A CA 1
ATOM 747 C C . GLU A 1 91 ? 16.369 -6.990 -4.285 1.00 93.00 91 GLU A C 1
ATOM 749 O O . GLU A 1 91 ? 17.042 -7.973 -4.603 1.00 93.00 91 GLU A O 1
ATOM 754 N N . ARG A 1 92 ? 16.503 -5.822 -4.926 1.00 92.06 92 ARG A N 1
ATOM 755 C CA . ARG A 1 92 ? 17.499 -5.603 -5.983 1.00 92.06 92 ARG A CA 1
ATOM 756 C C . ARG A 1 92 ? 18.925 -5.710 -5.435 1.00 92.06 92 ARG A C 1
ATOM 758 O O . ARG A 1 92 ? 19.736 -6.463 -5.961 1.00 92.06 92 ARG A O 1
ATOM 765 N N . LEU A 1 93 ? 19.202 -5.032 -4.320 1.00 90.94 93 LEU A N 1
ATOM 766 C CA . LEU A 1 93 ? 20.523 -5.041 -3.680 1.00 90.94 93 LEU A CA 1
ATOM 767 C C . LEU A 1 93 ? 20.909 -6.412 -3.099 1.00 90.94 93 LEU A C 1
ATOM 769 O O . LEU A 1 93 ? 22.087 -6.761 -3.075 1.00 90.94 93 LEU A O 1
ATOM 773 N N . THR A 1 94 ? 19.949 -7.194 -2.595 1.00 86.75 94 THR A N 1
ATOM 774 C CA . THR A 1 94 ? 20.220 -8.559 -2.103 1.00 86.75 94 THR A CA 1
ATOM 775 C C . THR A 1 94 ? 20.492 -9.540 -3.241 1.00 86.75 94 THR A C 1
ATOM 777 O O . THR A 1 94 ? 21.202 -10.526 -3.034 1.00 86.75 94 THR A O 1
ATOM 780 N N . SER A 1 95 ? 19.949 -9.278 -4.430 1.00 78.69 95 SER A N 1
ATOM 781 C CA . SER A 1 95 ? 20.197 -10.078 -5.632 1.00 78.69 95 SER A CA 1
ATOM 782 C C . SER A 1 95 ? 21.591 -9.818 -6.213 1.00 78.69 95 SER A C 1
ATOM 784 O O . SER A 1 95 ? 22.287 -10.774 -6.549 1.00 78.69 95 SER A O 1
ATOM 786 N N . ASP A 1 96 ? 22.037 -8.557 -6.235 1.00 74.50 96 ASP A N 1
ATOM 787 C CA . ASP A 1 96 ? 23.374 -8.184 -6.725 1.00 74.50 96 ASP A CA 1
ATOM 788 C C . ASP A 1 96 ? 24.491 -8.807 -5.870 1.00 74.50 96 ASP A C 1
ATOM 790 O O . ASP A 1 96 ? 25.398 -9.442 -6.403 1.00 74.50 96 ASP A O 1
ATOM 794 N N . ARG A 1 97 ? 24.377 -8.738 -4.534 1.00 71.50 97 ARG A N 1
ATOM 795 C CA . ARG A 1 97 ? 25.396 -9.287 -3.615 1.00 71.50 97 ARG A CA 1
ATOM 796 C C . ARG A 1 97 ? 25.575 -10.798 -3.728 1.00 71.50 97 ARG A C 1
ATOM 798 O O . ARG A 1 97 ? 26.683 -11.290 -3.578 1.00 71.50 97 ARG A O 1
ATOM 805 N N . ARG A 1 98 ? 24.495 -11.541 -3.995 1.00 64.69 98 ARG A N 1
ATOM 806 C CA . ARG A 1 98 ? 24.591 -12.994 -4.205 1.00 64.69 98 ARG A CA 1
ATOM 807 C C . ARG A 1 98 ? 25.368 -13.347 -5.470 1.00 64.69 98 ARG A C 1
ATOM 809 O O . ARG A 1 98 ? 25.997 -14.388 -5.494 1.00 64.69 98 ARG A O 1
ATOM 816 N N . SER A 1 99 ? 25.359 -12.483 -6.484 1.00 63.91 99 SER A N 1
ATOM 817 C CA . SER A 1 99 ? 26.104 -12.732 -7.724 1.00 63.91 99 SER A CA 1
ATOM 818 C C . SER A 1 99 ? 27.612 -12.492 -7.583 1.00 63.91 99 SER A C 1
ATOM 820 O O . SER A 1 99 ? 28.373 -12.991 -8.403 1.00 63.91 99 SER A O 1
ATOM 822 N N . GLU A 1 100 ? 28.055 -11.737 -6.571 1.00 59.66 100 GLU A N 1
ATOM 823 C CA . GLU A 1 100 ? 29.479 -11.462 -6.318 1.00 59.66 100 GLU A CA 1
ATOM 824 C C . GLU A 1 100 ? 30.165 -12.564 -5.494 1.00 59.66 100 GLU A C 1
ATOM 826 O O . GLU A 1 100 ? 31.358 -12.791 -5.671 1.00 59.66 100 GLU A O 1
ATOM 831 N N . ASP A 1 101 ? 29.426 -13.267 -4.628 1.00 58.75 10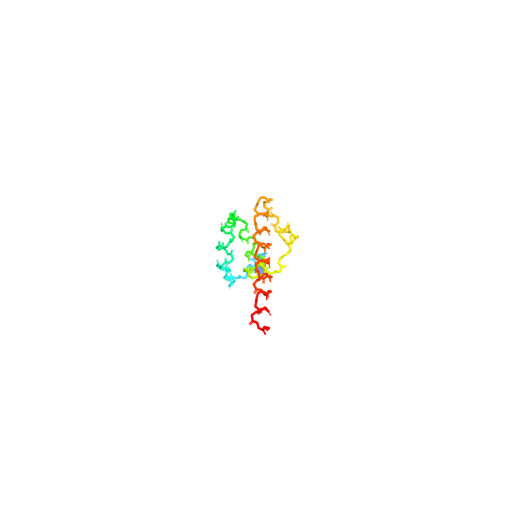1 ASP A N 1
ATOM 832 C CA . ASP A 1 101 ? 29.965 -14.354 -3.790 1.00 58.75 101 ASP A CA 1
ATOM 833 C C . ASP A 1 101 ? 30.149 -15.686 -4.563 1.00 58.75 101 ASP A C 1
ATOM 835 O O . ASP A 1 101 ? 30.814 -16.597 -4.068 1.00 58.75 101 ASP A O 1
ATOM 839 N N . ASP A 1 102 ? 29.587 -15.798 -5.774 1.00 55.97 102 ASP A N 1
ATOM 840 C CA . ASP A 1 102 ? 29.658 -16.977 -6.658 1.00 55.97 102 ASP A CA 1
ATOM 841 C C . ASP A 1 102 ? 30.705 -16.842 -7.799 1.00 55.97 102 ASP A C 1
ATOM 843 O O . ASP A 1 102 ? 30.751 -17.694 -8.694 1.00 55.97 102 ASP A O 1
ATOM 847 N N . ALA A 1 103 ? 31.535 -15.785 -7.797 1.00 51.41 103 ALA A N 1
ATOM 848 C CA . ALA A 1 103 ? 32.523 -15.473 -8.846 1.00 51.41 103 ALA A CA 1
ATOM 849 C C . ALA A 1 103 ? 33.988 -15.713 -8.436 1.00 51.41 103 ALA A C 1
ATOM 851 O O . ALA A 1 103 ? 34.364 -15.405 -7.282 1.00 51.41 103 ALA A O 1
#

Secondary structure (DSSP, 8-state):
--------PPP------S----TT----HHHHHHHHHTT--HHHHHHHHHTT--HHHHHHT--HHHHHHTT--HHHHHHHHHHHHHHHHHHHHHHHHHHHTT-

pLDDT: mean 84.48, std 17.93, range [39.22, 98.62]

Foldseek 3Di:
DDDDDPDDDPPPPPPPPPDPPPPPDDFAPVQLVVLVVLVDDPLLSVLCVSVVDYPCCLQPPDDLVNLVVSVDDPSSSVSSVVVSVVSVVVVVVVVVVVVVVVD